Protein AF-A0A1C5WBW6-F1 (afdb_monomer_lite)

pLDDT: mean 91.98, std 11.55, range [51.97, 98.81]

Structure (mmCIF, N/CA/C/O backbone):
data_AF-A0A1C5WBW6-F1
#
_entry.id   AF-A0A1C5WBW6-F1
#
loop_
_atom_site.group_PDB
_atom_site.id
_atom_site.type_symbol
_atom_site.label_atom_id
_atom_site.label_alt_id
_atom_site.label_comp_id
_atom_site.label_asym_id
_atom_site.label_entity_id
_atom_site.label_seq_id
_atom_site.pdbx_PDB_ins_code
_atom_site.Cartn_x
_atom_site.Cartn_y
_atom_site.Cartn_z
_atom_site.occupancy
_atom_site.B_iso_or_equiv
_atom_site.auth_seq_id
_atom_site.auth_comp_id
_atom_site.auth_asym_id
_atom_site.auth_atom_id
_atom_site.pdbx_PDB_model_num
ATOM 1 N N . MET A 1 1 ? -16.902 4.910 9.475 1.00 70.62 1 MET A N 1
ATOM 2 C CA . MET A 1 1 ? -16.603 4.886 8.032 1.00 70.62 1 MET A CA 1
ATOM 3 C C . MET A 1 1 ? -16.731 3.461 7.520 1.00 70.62 1 MET A C 1
ATOM 5 O O . MET A 1 1 ? -16.011 2.600 8.012 1.00 70.62 1 MET A O 1
ATOM 9 N N . THR A 1 2 ? -17.660 3.200 6.601 1.00 86.38 2 THR A N 1
ATOM 10 C CA . THR A 1 2 ? -17.763 1.897 5.919 1.00 86.38 2 THR A CA 1
ATOM 11 C C . THR A 1 2 ? -16.634 1.784 4.899 1.00 86.38 2 THR A C 1
ATOM 13 O O . THR A 1 2 ? -16.329 2.785 4.255 1.00 86.38 2 THR A O 1
ATOM 16 N N . VAL A 1 3 ? -15.994 0.617 4.796 1.00 93.56 3 VAL A N 1
ATOM 17 C CA . VAL A 1 3 ? -14.921 0.339 3.825 1.00 93.56 3 VAL A CA 1
ATOM 18 C C . VAL A 1 3 ? -15.477 -0.564 2.732 1.00 93.56 3 VAL A C 1
ATOM 20 O O . VAL A 1 3 ? -16.115 -1.567 3.049 1.00 93.56 3 VAL A O 1
ATOM 23 N N . HIS A 1 4 ? -15.256 -0.210 1.469 1.00 95.56 4 HIS A N 1
ATOM 24 C CA . HIS A 1 4 ? -15.697 -1.012 0.327 1.00 95.56 4 HIS A CA 1
ATOM 25 C C . HIS A 1 4 ? -14.552 -1.876 -0.182 1.00 95.56 4 HIS A C 1
ATOM 27 O O . HIS A 1 4 ? -13.571 -1.339 -0.669 1.00 95.56 4 HIS A O 1
ATOM 33 N N . PHE A 1 5 ? -14.665 -3.200 -0.089 1.00 97.81 5 PHE A N 1
ATOM 34 C CA . PHE A 1 5 ? -13.627 -4.112 -0.573 1.00 97.81 5 PHE A CA 1
ATOM 35 C C . PHE A 1 5 ? -13.882 -4.557 -2.014 1.00 97.81 5 PHE A C 1
ATOM 37 O O . PHE A 1 5 ? -15.017 -4.586 -2.483 1.00 97.81 5 PHE A O 1
ATOM 44 N N . TYR A 1 6 ? -12.797 -4.902 -2.707 1.00 97.62 6 TYR A N 1
ATOM 45 C CA . TYR A 1 6 ? -12.837 -5.383 -4.093 1.00 97.62 6 TYR A CA 1
ATOM 46 C C . TYR A 1 6 ? -13.487 -6.770 -4.197 1.00 97.62 6 TYR A C 1
ATOM 48 O O . TYR A 1 6 ? -14.310 -7.009 -5.076 1.00 97.62 6 TYR A O 1
ATOM 56 N N . ASP A 1 7 ? -13.114 -7.669 -3.286 1.00 97.81 7 ASP A N 1
ATOM 57 C CA . ASP A 1 7 ? -13.632 -9.026 -3.155 1.00 97.81 7 ASP A CA 1
ATOM 58 C C . ASP A 1 7 ? -13.444 -9.534 -1.710 1.00 97.81 7 ASP A C 1
ATOM 60 O O . ASP A 1 7 ? -12.836 -8.865 -0.864 1.00 97.81 7 ASP A O 1
ATOM 64 N N . ASP A 1 8 ? -13.952 -10.736 -1.431 1.00 98.50 8 ASP A N 1
ATOM 65 C CA . ASP A 1 8 ? -13.853 -11.370 -0.112 1.00 98.50 8 ASP A CA 1
ATOM 66 C C . ASP A 1 8 ? -12.395 -11.636 0.301 1.00 98.50 8 ASP A C 1
ATOM 68 O O . ASP A 1 8 ? -12.053 -11.565 1.482 1.00 98.50 8 ASP A O 1
ATOM 72 N N . ALA A 1 9 ? -11.509 -11.924 -0.660 1.00 98.56 9 ALA A N 1
ATOM 73 C CA . ALA A 1 9 ? -10.100 -12.197 -0.383 1.00 98.56 9 ALA A CA 1
ATOM 74 C C . ALA A 1 9 ? -9.360 -10.934 0.083 1.00 98.56 9 ALA A C 1
ATOM 76 O O . ALA A 1 9 ? -8.509 -10.997 0.974 1.00 98.56 9 ALA A O 1
ATOM 77 N N . HIS A 1 10 ? -9.696 -9.788 -0.502 1.00 98.69 10 HIS A N 1
ATOM 78 C CA . HIS A 1 10 ? -9.208 -8.485 -0.090 1.00 98.69 10 HIS A CA 1
ATOM 79 C C . HIS A 1 10 ? -9.706 -8.139 1.321 1.00 98.69 10 HIS A C 1
ATOM 81 O O . HIS A 1 10 ? -8.894 -7.788 2.182 1.00 98.69 10 HIS A O 1
ATOM 87 N N . GLU A 1 11 ? -11.001 -8.306 1.601 1.00 98.69 11 GLU A N 1
ATOM 88 C CA . GLU A 1 11 ? -11.542 -8.063 2.943 1.00 98.69 11 GLU A CA 1
ATOM 89 C C . GLU A 1 11 ? -10.895 -8.969 4.003 1.00 98.69 11 GLU A C 1
ATOM 91 O O . GLU A 1 11 ? -10.478 -8.493 5.065 1.00 98.69 11 GLU A O 1
ATOM 96 N N . ALA A 1 12 ? -10.773 -10.267 3.710 1.00 98.69 12 ALA A N 1
ATOM 97 C CA . ALA A 1 12 ? -10.173 -11.240 4.616 1.00 98.69 12 ALA A CA 1
ATOM 98 C C . ALA A 1 12 ? -8.717 -10.883 4.939 1.00 98.69 12 ALA A C 1
ATOM 100 O O . ALA A 1 12 ? -8.343 -10.842 6.111 1.00 98.69 12 ALA A O 1
ATOM 101 N N . PHE A 1 13 ? -7.916 -10.553 3.918 1.00 98.81 13 PHE A N 1
ATOM 102 C CA . PHE A 1 13 ? -6.535 -10.107 4.105 1.00 98.81 13 PHE A CA 1
ATOM 103 C C . PHE A 1 13 ? -6.461 -8.869 5.006 1.00 98.81 13 PHE A C 1
ATOM 105 O O . PHE A 1 13 ? -5.679 -8.833 5.957 1.00 98.81 13 PHE A O 1
ATOM 112 N N . PHE A 1 14 ? -7.288 -7.858 4.728 1.00 98.69 14 PHE A N 1
ATOM 113 C CA . PHE A 1 14 ? -7.296 -6.610 5.484 1.00 98.69 14 PHE A CA 1
ATOM 114 C C . PHE A 1 14 ? -7.607 -6.847 6.968 1.00 98.69 14 PHE A C 1
ATOM 116 O O . PHE A 1 14 ? -6.872 -6.374 7.839 1.00 98.69 14 PHE A O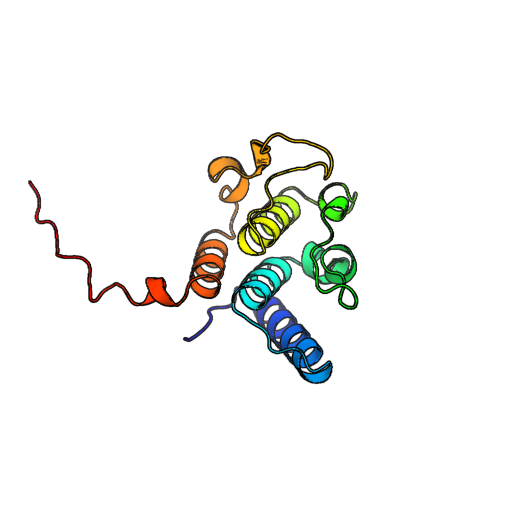 1
ATOM 123 N N . ARG A 1 15 ? -8.662 -7.618 7.264 1.00 98.38 15 ARG A N 1
ATOM 124 C CA . ARG A 1 15 ? -9.066 -7.946 8.640 1.00 98.38 15 ARG A CA 1
ATOM 125 C C . ARG A 1 15 ? -7.993 -8.755 9.370 1.00 98.38 15 ARG A C 1
ATOM 127 O O . ARG A 1 15 ? -7.594 -8.365 10.464 1.00 98.38 15 ARG A O 1
ATOM 134 N N . GLU A 1 16 ? -7.454 -9.793 8.731 1.00 98.56 16 GLU A N 1
ATOM 135 C CA . GLU A 1 16 ? -6.402 -10.646 9.302 1.00 98.56 16 GLU A CA 1
ATOM 136 C C . GLU A 1 16 ? -5.165 -9.827 9.715 1.00 98.56 16 GLU A C 1
ATOM 138 O O . GLU A 1 16 ? -4.636 -9.987 10.819 1.00 98.56 16 GLU A O 1
ATOM 143 N N . LYS A 1 17 ? -4.693 -8.906 8.859 1.00 98.50 17 LYS A N 1
ATOM 144 C CA . LYS A 1 17 ? -3.509 -8.092 9.186 1.0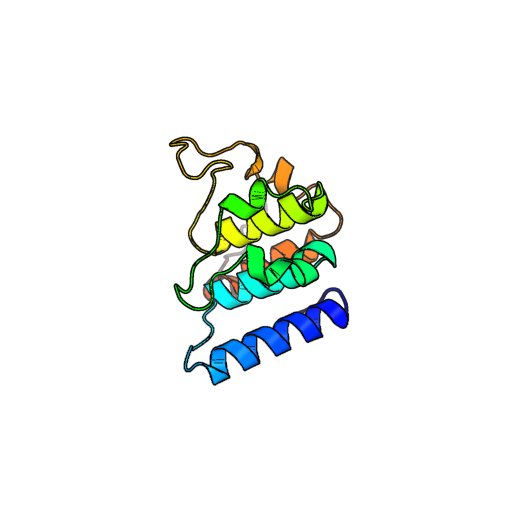0 98.50 17 LYS A CA 1
ATOM 145 C C . LYS A 1 17 ? -3.790 -7.056 10.276 1.00 98.50 17 LYS A C 1
ATOM 147 O O . LYS A 1 17 ? -2.899 -6.798 11.088 1.00 98.50 17 LYS A O 1
ATOM 152 N N . LEU A 1 18 ? -4.999 -6.496 10.341 1.00 98.00 18 LEU A N 1
ATOM 153 C CA . LEU A 1 18 ? -5.390 -5.610 11.443 1.00 98.00 18 LEU A CA 1
ATOM 154 C C . LEU A 1 18 ? -5.439 -6.347 12.783 1.00 98.00 18 LEU A C 1
ATOM 156 O O . LEU A 1 18 ? -4.912 -5.839 13.773 1.00 98.00 18 LEU A O 1
ATOM 160 N N . GLU A 1 19 ? -6.020 -7.545 12.810 1.00 97.75 19 GLU A N 1
ATOM 161 C CA . GLU A 1 19 ? -6.067 -8.390 14.007 1.00 97.75 19 GLU A CA 1
ATOM 162 C C . GLU A 1 19 ? -4.659 -8.757 14.477 1.00 97.75 19 GLU A C 1
ATOM 164 O O . GLU A 1 19 ? -4.343 -8.610 15.658 1.00 97.75 19 GLU A O 1
ATOM 169 N N . ARG A 1 20 ? -3.770 -9.137 13.549 1.00 97.69 20 ARG A N 1
ATOM 170 C CA . ARG A 1 20 ? -2.358 -9.402 13.859 1.00 97.69 20 ARG A CA 1
ATOM 171 C C . ARG A 1 20 ? -1.656 -8.183 14.462 1.00 97.69 20 ARG A C 1
ATOM 173 O O . ARG A 1 20 ? -0.917 -8.327 15.435 1.00 97.69 20 ARG A O 1
ATOM 180 N N . ALA A 1 21 ? -1.868 -6.994 13.898 1.00 97.19 21 ALA A N 1
ATOM 181 C CA . ALA A 1 21 ? -1.296 -5.759 14.429 1.00 97.19 21 ALA A CA 1
ATOM 182 C C . ALA A 1 21 ? -1.789 -5.480 15.856 1.00 97.19 21 ALA A C 1
ATOM 184 O O . ALA A 1 21 ? -0.970 -5.267 16.754 1.00 97.19 21 ALA A O 1
ATOM 185 N N . ALA A 1 22 ? -3.101 -5.576 16.082 1.00 95.75 22 ALA A N 1
ATOM 186 C CA . ALA A 1 22 ? -3.703 -5.389 17.399 1.00 95.75 22 ALA A CA 1
ATOM 187 C C . ALA A 1 22 ? -3.178 -6.409 18.424 1.00 95.75 22 ALA A C 1
ATOM 189 O O . ALA A 1 22 ? -2.803 -6.033 19.534 1.00 95.75 22 ALA A O 1
ATOM 190 N N . ALA A 1 23 ? -3.052 -7.682 18.033 1.00 96.62 23 ALA A N 1
ATOM 191 C CA . ALA A 1 23 ? -2.490 -8.739 18.876 1.00 96.62 23 ALA A CA 1
ATOM 192 C C . ALA A 1 23 ? -1.019 -8.490 19.263 1.00 96.62 23 ALA A C 1
ATOM 194 O O . ALA A 1 23 ? -0.567 -8.975 20.297 1.00 96.62 23 ALA A O 1
ATOM 195 N N . SER A 1 24 ? -0.279 -7.707 18.471 1.00 94.06 24 SER A N 1
ATOM 196 C CA . SER A 1 24 ? 1.091 -7.274 18.788 1.00 94.06 24 SER A CA 1
ATOM 197 C C . SER A 1 24 ? 1.171 -5.976 19.608 1.00 94.06 24 SER A C 1
ATOM 199 O O . SER A 1 24 ? 2.256 -5.427 19.781 1.00 94.06 24 SER A O 1
ATOM 201 N N . GLY A 1 25 ? 0.037 -5.46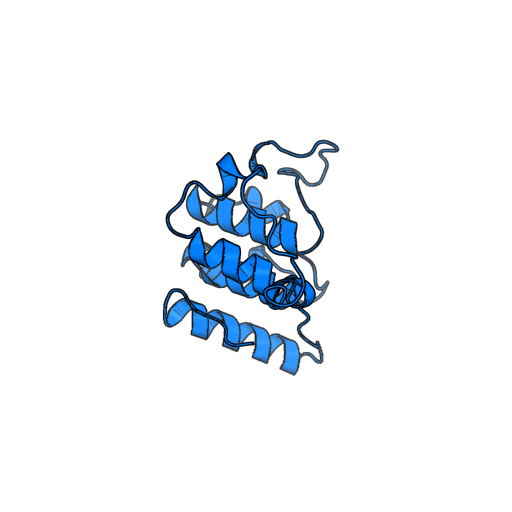2 20.099 1.00 94.00 25 GLY A N 1
ATOM 202 C CA . GLY A 1 25 ? -0.029 -4.224 20.883 1.00 94.00 25 GLY A CA 1
ATOM 203 C C . GLY A 1 25 ? 0.067 -2.942 20.049 1.00 94.00 25 GLY A C 1
ATOM 204 O O . GLY A 1 25 ? 0.230 -1.858 20.608 1.00 94.00 25 GLY A O 1
ATOM 205 N N . ARG A 1 26 ? -0.027 -3.042 18.717 1.00 93.62 26 ARG A N 1
ATOM 206 C CA . ARG A 1 26 ? -0.042 -1.886 17.810 1.00 93.62 26 ARG A CA 1
ATOM 207 C C . ARG A 1 26 ? -1.477 -1.391 17.661 1.00 93.62 26 ARG A C 1
ATOM 209 O O . ARG A 1 26 ? -2.395 -2.196 17.532 1.00 93.62 26 ARG A O 1
ATOM 216 N N . THR A 1 27 ? -1.660 -0.077 17.576 1.00 92.81 27 THR A N 1
ATOM 217 C CA . THR A 1 27 ? -2.938 0.523 17.170 1.00 92.81 27 THR A CA 1
ATOM 218 C C . THR A 1 27 ? -2.863 0.852 15.678 1.00 92.81 27 THR A C 1
ATOM 220 O O . THR A 1 27 ? -2.098 1.744 15.316 1.00 92.81 27 THR A O 1
ATOM 223 N N . PRO A 1 28 ? -3.605 0.151 14.799 1.00 92.56 28 PRO A N 1
ATOM 224 C CA . PRO A 1 28 ? -3.574 0.396 13.359 1.00 92.56 28 PRO A CA 1
ATOM 225 C C . PRO A 1 28 ? -4.139 1.775 12.999 1.00 92.56 28 PRO A C 1
ATOM 227 O O . PRO A 1 28 ? -5.356 1.976 13.016 1.00 92.56 28 PRO A O 1
ATOM 230 N N . ASP A 1 29 ? -3.264 2.716 12.663 1.00 95.75 29 ASP A N 1
ATOM 231 C CA . ASP A 1 29 ? -3.639 4.056 12.218 1.00 95.75 29 ASP A CA 1
ATOM 232 C C . ASP A 1 29 ? -4.043 4.092 10.730 1.00 95.75 29 ASP A C 1
ATOM 234 O O . ASP A 1 29 ? -4.056 3.079 10.025 1.00 95.75 29 ASP A O 1
ATOM 238 N N . ASN A 1 30 ? -4.404 5.275 10.231 1.00 97.06 30 ASN A N 1
ATOM 239 C CA . ASN A 1 30 ? -4.857 5.450 8.847 1.00 97.06 30 ASN A CA 1
ATOM 240 C C . ASN A 1 30 ? -3.747 5.194 7.809 1.00 97.06 30 ASN A C 1
ATOM 242 O O . ASN A 1 30 ? -4.044 4.791 6.680 1.00 97.06 30 ASN A O 1
ATOM 246 N N . TYR A 1 31 ? -2.476 5.369 8.187 1.00 97.88 31 TYR A N 1
ATOM 247 C CA . TYR A 1 31 ? -1.331 5.017 7.346 1.00 97.88 31 TYR A CA 1
ATOM 248 C C . TYR A 1 31 ? -1.287 3.507 7.127 1.00 97.88 31 TYR A C 1
ATOM 250 O O . TYR A 1 31 ? -1.329 3.038 5.990 1.00 97.88 31 TYR A O 1
ATOM 258 N N . PHE A 1 32 ? -1.307 2.734 8.213 1.00 98.12 32 PHE A N 1
ATOM 259 C CA . PHE A 1 32 ? -1.262 1.279 8.126 1.00 98.12 32 PHE A CA 1
ATOM 260 C C . PHE A 1 32 ? -2.521 0.693 7.492 1.00 98.12 32 PHE A C 1
ATOM 262 O O . PHE A 1 32 ? -2.435 -0.221 6.676 1.00 98.12 32 PHE A O 1
ATOM 269 N N . ARG A 1 33 ? -3.699 1.247 7.795 1.00 98.19 33 ARG A N 1
ATOM 270 C CA . ARG A 1 33 ? -4.963 0.804 7.187 1.00 98.19 33 ARG A CA 1
ATOM 271 C C . ARG A 1 33 ? -4.965 1.013 5.671 1.00 98.19 33 ARG A C 1
ATOM 273 O O . ARG A 1 33 ? -5.252 0.072 4.941 1.00 98.19 33 ARG A O 1
ATOM 280 N N . SER A 1 34 ? -4.625 2.204 5.178 1.00 98.56 34 SER A N 1
ATOM 281 C CA . SER A 1 34 ? -4.575 2.453 3.725 1.00 98.56 34 SER A CA 1
ATOM 282 C C . SER A 1 34 ? -3.529 1.583 3.017 1.00 98.56 34 SER A C 1
ATOM 284 O O . SER A 1 34 ? -3.808 1.031 1.951 1.00 98.56 34 SER A O 1
ATOM 286 N N . PHE A 1 35 ? -2.373 1.375 3.652 1.00 98.75 35 PHE A N 1
ATOM 287 C CA . PHE A 1 35 ? -1.333 0.465 3.178 1.00 98.75 35 PHE A CA 1
ATOM 288 C C . PHE A 1 35 ? -1.830 -0.986 3.057 1.00 98.75 35 PHE A C 1
ATOM 290 O O . PHE A 1 35 ? -1.725 -1.588 1.987 1.00 98.75 35 PHE A O 1
ATOM 297 N N . LEU A 1 36 ? -2.435 -1.537 4.117 1.00 98.56 36 LEU A N 1
ATOM 298 C CA . LEU A 1 36 ? -2.997 -2.892 4.111 1.00 98.56 36 LEU A CA 1
ATOM 299 C C . LEU A 1 36 ? -4.085 -3.067 3.056 1.00 98.56 36 LEU A C 1
ATOM 301 O O . LEU A 1 36 ? -4.119 -4.095 2.384 1.00 98.56 36 LEU A O 1
ATOM 305 N N . TYR A 1 37 ? -4.962 -2.073 2.919 1.00 98.81 37 TYR A N 1
ATOM 306 C CA . TYR A 1 37 ? -6.021 -2.089 1.919 1.00 98.81 37 TYR A CA 1
ATOM 307 C C . TYR A 1 37 ? -5.419 -2.226 0.512 1.00 98.81 37 TYR A C 1
ATOM 309 O O . TYR A 1 37 ? -5.772 -3.128 -0.238 1.00 98.81 37 TYR A O 1
ATOM 317 N N . LEU A 1 38 ? -4.411 -1.419 0.171 1.00 98.81 38 LEU A N 1
ATOM 318 C CA . LEU A 1 38 ? -3.751 -1.526 -1.133 1.00 98.81 38 LEU A CA 1
ATOM 319 C C . LEU A 1 38 ? -3.052 -2.876 -1.319 1.00 98.81 38 LEU A C 1
ATOM 321 O O . LEU A 1 38 ? -3.302 -3.558 -2.311 1.00 98.81 38 LEU A O 1
ATOM 325 N N . CYS A 1 39 ? -2.239 -3.315 -0.354 1.00 98.62 39 CYS A N 1
ATOM 326 C CA . CYS A 1 39 ? -1.562 -4.613 -0.431 1.00 98.62 39 CYS A CA 1
ATOM 327 C C . CYS A 1 39 ? -2.531 -5.805 -0.508 1.00 98.62 39 CYS A C 1
ATOM 329 O O . CYS A 1 39 ? -2.149 -6.878 -0.979 1.00 98.62 39 CYS A O 1
ATOM 331 N N . GLY A 1 40 ? -3.776 -5.618 -0.076 1.00 98.56 40 GLY A N 1
ATOM 332 C CA . GLY A 1 40 ? -4.837 -6.606 -0.152 1.00 98.56 40 GLY A CA 1
ATOM 333 C C . GLY A 1 40 ? -5.474 -6.764 -1.531 1.00 98.56 40 GLY A C 1
ATOM 334 O O . GLY A 1 40 ? -6.228 -7.716 -1.700 1.00 98.56 40 GLY A O 1
ATOM 335 N N . LEU A 1 41 ? -5.198 -5.899 -2.514 1.00 98.06 41 LEU A N 1
ATOM 336 C CA . LEU A 1 41 ? -5.962 -5.858 -3.770 1.00 98.06 41 LEU A CA 1
ATOM 337 C C . LEU A 1 41 ? -5.671 -7.001 -4.742 1.00 98.06 41 LEU A C 1
ATOM 339 O O . LEU A 1 41 ? -6.604 -7.519 -5.354 1.00 98.06 41 LEU A O 1
ATOM 343 N N . CYS A 1 42 ? -4.412 -7.418 -4.897 1.00 95.75 42 CYS A N 1
ATOM 344 C CA . CYS A 1 42 ? -4.062 -8.475 -5.844 1.00 95.75 42 CYS A CA 1
ATOM 345 C C . CYS A 1 42 ? -3.382 -9.679 -5.171 1.00 95.75 42 CYS A C 1
ATOM 347 O O . CYS A 1 42 ? -2.806 -9.549 -4.087 1.00 95.75 42 CYS A O 1
ATOM 349 N N . PRO A 1 43 ? -3.442 -10.873 -5.796 1.00 97.44 43 PRO A N 1
ATOM 350 C CA . PRO A 1 43 ? -2.818 -12.074 -5.247 1.00 97.44 43 PRO A CA 1
ATOM 351 C C . PRO A 1 43 ? -1.323 -11.897 -4.963 1.00 97.44 43 PRO A C 1
ATOM 353 O O . PRO A 1 43 ? -0.863 -12.292 -3.895 1.00 97.44 43 PRO A O 1
ATOM 356 N N . ASP A 1 44 ? -0.591 -11.245 -5.872 1.00 98.12 44 ASP A N 1
ATOM 357 C CA . ASP A 1 44 ? 0.859 -11.076 -5.763 1.00 98.12 44 ASP A CA 1
ATOM 358 C C . ASP A 1 44 ? 1.256 -10.302 -4.501 1.00 98.12 44 ASP A C 1
ATOM 360 O O . ASP A 1 44 ? 2.086 -10.779 -3.723 1.00 98.12 44 ASP A O 1
ATOM 364 N N . THR A 1 45 ? 0.624 -9.148 -4.245 1.00 98.25 45 THR A N 1
ATOM 365 C CA . THR A 1 45 ? 0.922 -8.322 -3.065 1.00 98.25 45 THR A CA 1
ATOM 366 C C . THR A 1 45 ? 0.485 -8.990 -1.765 1.00 98.25 45 THR A C 1
ATOM 368 O O . THR A 1 45 ? 1.160 -8.828 -0.749 1.00 98.25 45 THR A O 1
ATOM 371 N N . ARG A 1 46 ? -0.590 -9.793 -1.786 1.00 98.44 46 ARG A N 1
ATOM 372 C CA . ARG A 1 46 ? -1.019 -10.583 -0.620 1.00 98.44 46 ARG A CA 1
ATOM 373 C C . ARG A 1 46 ? -0.009 -11.678 -0.280 1.00 98.44 46 ARG A C 1
ATOM 375 O O . ARG A 1 46 ? 0.433 -11.768 0.867 1.00 98.44 46 ARG A O 1
ATOM 382 N N . SER A 1 47 ? 0.388 -12.482 -1.267 1.00 98.31 47 SER A N 1
ATOM 383 C CA . SER A 1 47 ? 1.337 -13.590 -1.089 1.00 98.31 47 SER A CA 1
ATOM 384 C C . SER A 1 47 ? 2.735 -13.108 -0.690 1.00 98.31 47 SER A C 1
ATOM 386 O O . SER A 1 47 ? 3.417 -13.766 0.099 1.00 98.31 47 SER A O 1
ATOM 388 N N . HIS A 1 48 ? 3.138 -11.926 -1.158 1.00 98.56 48 HIS A N 1
ATOM 389 C CA . HIS A 1 48 ? 4.449 -11.339 -0.874 1.00 98.56 48 HIS A CA 1
ATOM 390 C C . HIS A 1 48 ? 4.402 -10.206 0.157 1.00 98.56 48 HIS A C 1
ATOM 392 O O . HIS A 1 48 ? 5.367 -9.462 0.287 1.00 98.56 48 HIS A O 1
ATOM 398 N N . PHE A 1 49 ? 3.337 -10.085 0.958 1.00 98.62 49 PHE A N 1
ATOM 399 C CA . PHE A 1 49 ? 3.222 -9.003 1.945 1.00 98.62 49 PHE A CA 1
ATOM 400 C C . PHE A 1 49 ? 4.399 -8.945 2.933 1.00 98.62 49 PHE A C 1
ATOM 402 O O . PHE A 1 49 ? 4.829 -7.871 3.336 1.00 98.62 49 PHE A O 1
ATOM 409 N N . HIS A 1 50 ? 4.965 -10.103 3.280 1.00 98.00 50 HIS A N 1
ATOM 410 C CA . HIS A 1 50 ? 6.153 -10.208 4.131 1.00 98.00 50 HIS A CA 1
ATOM 411 C C . HIS A 1 50 ? 7.411 -9.549 3.533 1.00 98.00 50 HIS A C 1
ATOM 413 O O . HIS A 1 50 ? 8.367 -9.309 4.261 1.00 98.00 50 HIS A O 1
ATOM 419 N N . ARG A 1 51 ? 7.423 -9.285 2.220 1.00 98.31 51 ARG A N 1
ATOM 420 C CA . ARG A 1 51 ? 8.457 -8.511 1.524 1.00 98.31 51 ARG A CA 1
ATOM 421 C C . ARG A 1 51 ? 8.159 -7.020 1.531 1.00 98.31 51 ARG A C 1
ATOM 423 O O . ARG A 1 51 ? 9.080 -6.252 1.348 1.00 98.31 51 ARG A O 1
ATOM 430 N N . LEU A 1 52 ? 6.898 -6.616 1.696 1.00 98.50 52 LEU A N 1
ATOM 431 C CA . LEU A 1 52 ? 6.465 -5.219 1.601 1.00 98.50 52 LEU A CA 1
ATOM 432 C C . LEU A 1 52 ? 6.521 -4.482 2.944 1.00 98.50 52 LEU A C 1
ATOM 434 O O . LEU A 1 52 ? 6.567 -3.253 2.947 1.00 98.50 52 LEU A O 1
ATOM 438 N N . PHE A 1 53 ? 6.464 -5.210 4.062 1.00 98.31 53 PHE A N 1
ATOM 439 C CA . PHE A 1 53 ? 6.355 -4.627 5.396 1.00 98.31 53 PHE A CA 1
ATOM 440 C C . PHE A 1 53 ? 7.114 -5.426 6.457 1.00 98.31 53 PHE A C 1
ATOM 442 O O . PHE A 1 53 ? 6.867 -6.624 6.648 1.00 98.31 53 PHE A O 1
ATOM 449 N N . ASP A 1 54 ? 7.966 -4.733 7.207 1.00 97.62 54 ASP A N 1
ATOM 450 C CA . ASP A 1 54 ? 8.658 -5.272 8.371 1.00 97.62 54 ASP A CA 1
ATOM 451 C C . ASP A 1 54 ? 7.815 -5.038 9.634 1.00 97.62 54 ASP A C 1
ATOM 453 O O . ASP A 1 54 ? 7.616 -3.915 10.094 1.00 97.62 54 ASP A O 1
ATOM 457 N N . TRP A 1 55 ? 7.324 -6.123 10.235 1.00 96.44 55 TRP A N 1
ATOM 458 C CA . TRP A 1 55 ? 6.520 -6.070 11.461 1.00 96.44 55 TRP A CA 1
ATOM 459 C C . TRP A 1 55 ? 7.315 -5.674 12.713 1.00 96.44 55 TRP A C 1
ATOM 461 O O . TRP A 1 55 ? 6.730 -5.154 13.674 1.00 96.44 55 TRP A O 1
ATOM 471 N N . ARG A 1 56 ? 8.623 -5.953 12.728 1.00 95.50 56 ARG A N 1
ATOM 472 C CA . ARG A 1 56 ? 9.523 -5.638 13.840 1.00 95.50 56 ARG A CA 1
ATOM 473 C C . ARG A 1 56 ? 9.828 -4.147 13.835 1.00 95.50 56 ARG A C 1
ATOM 475 O O . ARG A 1 56 ? 9.519 -3.469 14.815 1.00 95.50 56 ARG A O 1
ATOM 482 N N . GLU A 1 57 ? 10.336 -3.649 12.713 1.00 95.94 57 GLU A N 1
ATOM 483 C CA . GLU A 1 57 ? 10.705 -2.236 12.548 1.00 95.94 57 GLU A CA 1
ATOM 484 C C . GLU A 1 57 ? 9.490 -1.327 12.312 1.00 95.94 57 GLU A C 1
ATOM 486 O O . GLU A 1 57 ? 9.561 -0.125 12.553 1.00 95.94 57 GLU A O 1
ATOM 491 N N . TRP A 1 58 ? 8.346 -1.899 11.917 1.00 96.19 58 TRP A N 1
ATOM 492 C CA . TRP A 1 58 ? 7.117 -1.172 11.575 1.00 96.19 58 TRP A CA 1
ATOM 493 C C . TRP A 1 58 ? 7.321 -0.179 10.436 1.00 96.19 58 TRP A C 1
ATOM 495 O O . TRP A 1 58 ? 6.967 0.998 10.528 1.00 96.19 58 TRP A O 1
ATOM 505 N N . CYS A 1 59 ? 7.916 -0.662 9.355 1.00 96.88 59 CYS A N 1
ATOM 506 C CA . CYS A 1 59 ? 8.201 0.141 8.181 1.00 96.88 59 CYS A CA 1
ATOM 507 C C . CYS A 1 59 ? 7.941 -0.643 6.896 1.00 96.88 59 CYS A C 1
ATOM 509 O O . CYS A 1 59 ? 7.897 -1.875 6.874 1.00 96.88 59 CYS A O 1
ATOM 511 N N . ILE A 1 60 ? 7.747 0.107 5.816 1.00 97.69 60 ILE A N 1
ATOM 512 C CA . ILE A 1 60 ? 7.757 -0.438 4.462 1.00 97.69 60 ILE A CA 1
ATOM 513 C C . ILE A 1 60 ? 9.166 -0.913 4.098 1.00 97.69 60 ILE A C 1
ATOM 515 O O . ILE A 1 60 ? 10.149 -0.398 4.629 1.00 97.69 60 ILE A O 1
ATOM 519 N N . CYS A 1 61 ? 9.252 -1.854 3.162 1.00 97.31 61 CYS A N 1
ATOM 520 C CA . CYS A 1 61 ? 10.514 -2.348 2.608 1.00 97.31 61 CYS A CA 1
ATOM 521 C C . CYS A 1 61 ? 10.604 -1.955 1.123 1.00 97.31 61 CYS A C 1
ATOM 523 O O . CYS A 1 61 ? 10.082 -2.677 0.263 1.00 97.31 61 CYS A O 1
ATOM 525 N N . PRO A 1 62 ? 11.190 -0.788 0.799 1.00 95.12 62 PRO A N 1
ATOM 526 C CA . PRO A 1 62 ? 11.241 -0.275 -0.566 1.00 95.12 62 PRO A CA 1
ATOM 527 C C . PRO A 1 62 ? 11.904 -1.200 -1.588 1.00 95.12 62 PRO A C 1
ATOM 529 O O . PRO A 1 62 ? 11.532 -1.207 -2.761 1.00 95.12 62 PRO A O 1
ATOM 532 N N . GLU A 1 63 ? 12.837 -2.033 -1.133 1.00 94.94 63 GLU A N 1
ATOM 533 C CA . GLU A 1 63 ? 13.607 -2.979 -1.943 1.00 94.94 63 GLU A CA 1
ATOM 534 C C . GLU A 1 63 ? 12.691 -3.959 -2.691 1.00 94.94 63 GLU A C 1
ATOM 536 O O . GLU A 1 63 ? 13.022 -4.432 -3.779 1.00 94.94 63 GLU A O 1
ATOM 541 N N . ALA A 1 64 ? 11.491 -4.214 -2.160 1.00 96.19 64 ALA A N 1
ATOM 542 C CA . ALA A 1 64 ? 10.499 -5.079 -2.784 1.00 96.19 64 ALA A CA 1
ATOM 543 C C . ALA A 1 64 ? 9.901 -4.528 -4.093 1.00 96.19 64 ALA A C 1
ATOM 545 O O . ALA A 1 64 ? 9.207 -5.264 -4.798 1.00 96.19 64 ALA A O 1
ATOM 546 N N . LEU A 1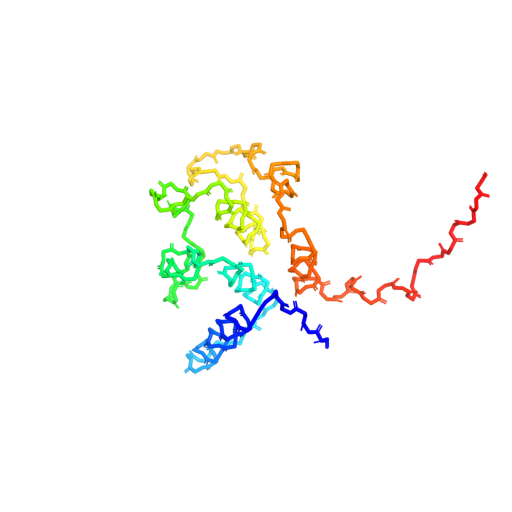 65 ? 10.154 -3.266 -4.464 1.00 95.69 65 LEU A N 1
ATOM 547 C CA . LEU A 1 65 ? 9.819 -2.744 -5.800 1.00 95.69 65 LEU A CA 1
ATOM 548 C C . LEU A 1 65 ? 10.690 -3.363 -6.907 1.00 95.69 65 LEU A C 1
ATOM 550 O O . LEU A 1 65 ? 10.247 -3.473 -8.059 1.00 95.69 65 LEU A O 1
ATOM 554 N N . ALA A 1 66 ? 11.903 -3.796 -6.553 1.00 94.25 66 ALA A N 1
ATOM 555 C CA . ALA A 1 66 ? 12.845 -4.452 -7.455 1.00 94.25 66 ALA A CA 1
ATOM 556 C C . ALA A 1 66 ? 12.680 -5.983 -7.496 1.00 94.25 66 ALA A C 1
ATOM 558 O O . ALA A 1 66 ? 13.291 -6.639 -8.342 1.00 94.25 66 ALA A O 1
ATOM 559 N N . ASP A 1 67 ? 11.855 -6.564 -6.618 1.00 96.25 67 ASP A N 1
ATOM 560 C CA . ASP A 1 67 ? 11.646 -8.011 -6.572 1.00 96.25 67 ASP A CA 1
ATOM 561 C C . ASP A 1 67 ? 11.008 -8.541 -7.875 1.00 96.25 67 ASP A C 1
ATOM 563 O O . ASP A 1 67 ? 10.058 -7.973 -8.419 1.00 96.25 67 ASP A O 1
ATOM 567 N N . GLY A 1 68 ? 11.478 -9.701 -8.346 1.00 96.94 68 GLY A N 1
ATOM 568 C CA . GLY A 1 68 ? 11.048 -10.296 -9.619 1.00 96.94 68 GLY A CA 1
ATOM 569 C C . GLY A 1 68 ? 9.605 -10.817 -9.666 1.00 96.94 68 GLY A C 1
ATOM 570 O O . GLY A 1 68 ? 9.111 -11.117 -10.749 1.00 96.94 68 GLY A O 1
ATOM 571 N N . TRP A 1 69 ? 8.918 -10.923 -8.522 1.00 97.00 69 TRP A N 1
ATOM 572 C CA . TRP A 1 69 ? 7.498 -11.299 -8.471 1.00 97.00 69 TRP A CA 1
ATOM 573 C C . TRP A 1 69 ? 6.571 -10.142 -8.868 1.00 97.00 69 TRP A C 1
ATOM 575 O O . TRP A 1 69 ? 5.397 -10.361 -9.161 1.00 97.00 69 TRP A O 1
ATOM 585 N N . GLN A 1 70 ? 7.082 -8.908 -8.880 1.00 96.88 70 GLN A N 1
ATOM 586 C CA . GLN A 1 70 ? 6.292 -7.726 -9.179 1.00 96.88 70 GLN A CA 1
ATOM 587 C C . GLN A 1 70 ? 5.889 -7.677 -10.662 1.00 96.88 70 GLN A C 1
ATOM 589 O O . GLN A 1 70 ? 6.726 -7.554 -11.558 1.00 96.88 70 GLN A O 1
ATOM 594 N N . THR A 1 71 ? 4.585 -7.679 -10.923 1.00 93.88 71 THR A N 1
ATOM 595 C CA . THR A 1 71 ? 3.986 -7.404 -12.232 1.00 93.88 71 THR A CA 1
ATOM 596 C C . THR A 1 71 ? 3.697 -5.910 -12.400 1.00 93.88 71 THR A C 1
ATOM 598 O O . THR A 1 71 ? 3.775 -5.124 -11.455 1.00 93.88 71 THR A O 1
ATOM 601 N N . GLY A 1 72 ? 3.299 -5.482 -13.603 1.00 93.75 72 GLY A N 1
ATOM 602 C CA . GLY A 1 72 ? 2.893 -4.089 -13.823 1.00 93.75 72 GLY A CA 1
ATOM 603 C C . GLY A 1 72 ? 1.762 -3.641 -12.886 1.00 93.75 72 GLY A C 1
ATOM 604 O O . GLY A 1 72 ? 1.737 -2.491 -12.454 1.00 93.75 72 GLY A O 1
ATOM 605 N N . THR A 1 73 ? 0.830 -4.530 -12.547 1.00 95.00 73 THR A N 1
ATOM 606 C CA . THR A 1 73 ? -0.283 -4.210 -11.644 1.00 95.00 73 THR A CA 1
ATOM 607 C C . THR A 1 73 ? 0.172 -4.143 -10.190 1.00 95.00 73 THR A C 1
ATOM 609 O O . THR A 1 73 ? -0.146 -3.174 -9.502 1.00 95.00 73 THR A O 1
ATOM 612 N N . SER A 1 74 ? 0.947 -5.125 -9.721 1.00 96.94 74 SER A N 1
ATOM 613 C CA . SER A 1 74 ? 1.414 -5.128 -8.332 1.00 96.94 74 SER A CA 1
ATOM 614 C C . SER A 1 74 ? 2.373 -3.967 -8.049 1.00 96.94 74 SER A C 1
ATOM 616 O O . SER A 1 74 ? 2.246 -3.348 -6.997 1.00 96.94 74 SER A O 1
ATOM 618 N N . LYS A 1 75 ? 3.218 -3.556 -9.013 1.00 96.81 75 LYS A N 1
ATOM 619 C CA . LYS A 1 75 ? 4.059 -2.353 -8.859 1.00 96.81 75 LYS A CA 1
ATOM 620 C C . LYS A 1 75 ? 3.235 -1.093 -8.616 1.00 96.81 75 LYS A C 1
ATOM 622 O O . LYS A 1 75 ? 3.569 -0.320 -7.727 1.00 96.81 75 LYS A O 1
ATOM 627 N N . ARG A 1 76 ? 2.146 -0.885 -9.362 1.00 97.81 76 ARG A N 1
ATOM 628 C CA . ARG A 1 76 ? 1.262 0.286 -9.184 1.00 97.81 76 ARG A CA 1
ATOM 629 C C . ARG A 1 76 ? 0.638 0.314 -7.793 1.00 97.81 76 ARG A C 1
ATOM 631 O O . ARG A 1 76 ? 0.647 1.354 -7.139 1.00 97.81 76 ARG A O 1
ATOM 638 N N . ILE A 1 77 ? 0.166 -0.845 -7.331 1.00 98.31 77 ILE A N 1
ATOM 639 C CA . ILE A 1 77 ? -0.373 -1.023 -5.980 1.00 98.31 77 ILE A CA 1
ATOM 640 C C . ILE A 1 77 ? 0.698 -0.704 -4.929 1.00 98.31 77 ILE A C 1
ATOM 642 O O . ILE A 1 77 ? 0.453 0.114 -4.045 1.00 98.31 77 ILE A O 1
ATOM 646 N N . THR A 1 78 ? 1.887 -1.309 -5.030 1.00 98.19 78 THR A N 1
ATOM 647 C CA . THR A 1 78 ? 2.983 -1.100 -4.072 1.00 98.19 78 THR A CA 1
ATOM 648 C C . THR A 1 78 ? 3.432 0.360 -4.032 1.00 98.19 78 THR A C 1
ATOM 650 O O . THR A 1 78 ? 3.585 0.909 -2.944 1.00 98.19 78 THR A O 1
ATOM 653 N N . ARG A 1 79 ? 3.580 1.016 -5.189 1.00 98.00 79 ARG A N 1
ATOM 654 C CA . ARG A 1 79 ? 3.964 2.435 -5.278 1.00 98.00 79 ARG A CA 1
ATOM 655 C C . ARG A 1 79 ? 2.976 3.337 -4.559 1.00 98.00 79 ARG A C 1
ATOM 657 O O . ARG A 1 79 ? 3.390 4.147 -3.736 1.00 98.00 79 ARG A O 1
ATOM 664 N N . LEU A 1 80 ? 1.678 3.165 -4.815 1.00 98.50 80 LEU A N 1
ATOM 665 C CA . LEU A 1 80 ? 0.658 3.945 -4.119 1.00 98.50 80 LEU A CA 1
ATOM 666 C C . LEU A 1 80 ? 0.651 3.636 -2.616 1.00 98.50 80 LEU A C 1
ATOM 668 O O . LEU A 1 80 ? 0.547 4.553 -1.808 1.00 98.50 80 LEU A O 1
ATOM 672 N N . ALA A 1 81 ? 0.813 2.368 -2.229 1.00 98.56 81 ALA A N 1
ATOM 673 C CA . ALA A 1 81 ? 0.832 1.962 -0.825 1.00 98.56 81 ALA A CA 1
ATOM 674 C C . ALA A 1 81 ? 1.997 2.609 -0.062 1.00 98.56 81 ALA A C 1
ATOM 676 O O . ALA A 1 81 ? 1.798 3.159 1.020 1.00 98.56 81 ALA A O 1
ATOM 677 N N . PHE A 1 82 ? 3.196 2.603 -0.647 1.00 98.00 82 PHE A N 1
ATOM 678 C CA . PHE A 1 82 ? 4.375 3.252 -0.073 1.00 98.00 82 PHE A CA 1
ATOM 679 C C . PHE A 1 82 ? 4.233 4.778 -0.063 1.00 98.00 82 PHE A C 1
ATOM 681 O O . PHE A 1 82 ? 4.588 5.429 0.920 1.00 98.00 82 PHE A O 1
ATOM 688 N N . ASN A 1 83 ? 3.641 5.356 -1.108 1.00 97.62 83 ASN A N 1
ATOM 689 C CA . ASN A 1 83 ? 3.396 6.790 -1.157 1.00 97.62 83 ASN A CA 1
ATOM 690 C C . ASN A 1 83 ? 2.416 7.252 -0.064 1.00 97.62 83 ASN A C 1
ATOM 692 O O . ASN A 1 83 ? 2.684 8.235 0.622 1.00 97.62 83 ASN A O 1
ATOM 696 N N . LEU A 1 84 ? 1.326 6.518 0.181 1.00 98.00 84 LEU A N 1
ATOM 697 C CA . LEU A 1 84 ? 0.382 6.853 1.257 1.00 98.00 84 LEU A CA 1
ATOM 698 C C . LEU A 1 84 ? 0.945 6.589 2.663 1.00 98.00 84 LEU A C 1
ATOM 700 O O . LEU A 1 84 ? 0.510 7.237 3.622 1.00 98.00 84 LEU A O 1
ATOM 704 N N . TRP A 1 85 ? 1.921 5.684 2.788 1.00 97.38 85 TRP A N 1
ATOM 705 C CA . TRP A 1 85 ? 2.601 5.385 4.049 1.00 97.38 85 TRP A CA 1
ATOM 706 C C . TRP A 1 85 ? 3.448 6.559 4.559 1.00 97.38 85 TRP A C 1
ATOM 708 O O . TRP A 1 85 ? 3.355 6.915 5.729 1.00 97.38 85 TRP A O 1
ATOM 718 N N . ASN A 1 86 ? 4.271 7.182 3.714 1.00 93.38 86 ASN A N 1
ATOM 719 C CA . ASN A 1 86 ? 5.144 8.282 4.157 1.00 93.38 86 ASN A CA 1
ATOM 720 C C . ASN A 1 86 ? 5.628 9.214 3.030 1.00 93.38 86 ASN A C 1
ATOM 722 O O . ASN A 1 86 ? 6.622 9.914 3.202 1.00 93.38 86 ASN A O 1
ATOM 726 N N . GLY A 1 87 ? 4.954 9.230 1.882 1.00 93.31 87 GLY A N 1
ATOM 727 C CA . GLY A 1 87 ? 5.364 10.024 0.723 1.00 93.31 87 GLY A CA 1
ATOM 728 C C . GLY A 1 87 ? 6.507 9.409 -0.083 1.00 93.31 87 GLY A C 1
ATOM 729 O O . GLY A 1 87 ? 7.097 10.111 -0.902 1.00 93.31 87 GLY A O 1
ATOM 730 N N . TYR A 1 88 ? 6.821 8.122 0.116 1.00 94.31 88 TYR A N 1
ATOM 731 C CA . TYR A 1 88 ? 7.840 7.433 -0.674 1.00 94.31 88 TYR A CA 1
ATOM 732 C C . TYR A 1 88 ? 7.554 7.564 -2.177 1.00 94.31 88 TYR A C 1
ATOM 734 O O . TYR A 1 88 ? 6.412 7.413 -2.624 1.00 94.31 88 TYR A O 1
ATOM 742 N N . GLY A 1 89 ? 8.595 7.880 -2.945 1.00 92.94 89 GLY A N 1
ATOM 743 C CA . GLY A 1 89 ? 8.476 8.243 -4.359 1.00 92.94 89 GLY A CA 1
ATOM 744 C C . GLY A 1 89 ? 9.659 7.812 -5.219 1.00 92.94 89 GLY A C 1
ATOM 745 O O . GLY A 1 89 ? 9.811 8.310 -6.332 1.00 92.94 89 GLY A O 1
ATOM 746 N N . GLN A 1 90 ? 10.521 6.937 -4.704 1.00 92.75 90 GLN A N 1
ATOM 747 C CA . GLN A 1 90 ? 11.742 6.489 -5.373 1.00 92.75 90 GLN A CA 1
ATOM 748 C C . GLN A 1 90 ? 11.596 5.021 -5.796 1.00 92.75 90 GLN A C 1
ATOM 750 O O . GLN A 1 90 ? 10.831 4.273 -5.204 1.00 92.75 90 GLN A O 1
ATOM 755 N N . GLU A 1 91 ? 12.296 4.583 -6.841 1.00 87.38 91 GLU A N 1
ATOM 756 C CA . GLU A 1 91 ? 12.373 3.143 -7.175 1.00 87.38 91 GLU A CA 1
ATOM 757 C C . GLU A 1 91 ? 13.576 2.471 -6.505 1.00 87.38 91 GLU A C 1
ATOM 759 O O . GLU A 1 91 ? 13.551 1.270 -6.249 1.00 87.38 91 GLU A O 1
ATOM 764 N N . GLN A 1 92 ? 14.625 3.252 -6.242 1.00 85.25 92 GLN A N 1
ATOM 765 C CA . GLN A 1 92 ? 15.833 2.834 -5.544 1.00 85.25 92 GLN A CA 1
ATOM 766 C C . GLN A 1 92 ? 15.948 3.668 -4.263 1.00 85.25 92 GLN A C 1
ATOM 768 O O . GLN A 1 92 ? 15.820 4.891 -4.350 1.00 85.25 92 GLN A O 1
ATOM 773 N N . PRO A 1 93 ? 16.160 3.050 -3.088 1.00 78.50 93 PRO A N 1
ATOM 774 C CA . PRO A 1 93 ? 16.238 3.762 -1.810 1.00 78.50 93 PRO A CA 1
ATOM 775 C C . PRO A 1 93 ? 17.243 4.923 -1.792 1.00 78.50 93 PRO A C 1
ATOM 777 O O . PRO A 1 93 ? 17.005 5.929 -1.129 1.00 78.50 93 PRO A O 1
ATOM 780 N N . GLU A 1 94 ? 18.350 4.785 -2.520 1.00 81.75 94 GLU A N 1
ATOM 781 C CA . GLU A 1 94 ? 19.439 5.760 -2.599 1.00 81.75 94 GLU A CA 1
ATOM 782 C C . GLU A 1 94 ? 19.237 6.902 -3.613 1.00 81.75 94 GLU A C 1
ATOM 784 O O . GLU A 1 94 ? 20.057 7.819 -3.649 1.00 81.75 94 GLU A O 1
ATOM 789 N N . ASP A 1 95 ? 18.185 6.881 -4.439 1.00 85.56 95 ASP A N 1
ATOM 790 C CA . ASP A 1 95 ? 17.952 7.947 -5.423 1.00 85.56 95 ASP A CA 1
ATOM 791 C C . ASP A 1 95 ? 17.386 9.200 -4.742 1.00 85.56 95 ASP A C 1
ATOM 793 O O . ASP A 1 95 ? 16.391 9.137 -4.033 1.00 85.56 95 ASP A O 1
ATOM 797 N N . GLU A 1 96 ? 17.968 10.371 -4.978 1.00 82.06 96 GLU A N 1
ATOM 798 C CA . GLU A 1 96 ? 17.460 11.637 -4.434 1.00 82.06 96 GLU A CA 1
ATOM 799 C C . GLU A 1 96 ? 16.257 12.183 -5.224 1.00 82.06 96 GLU A C 1
ATOM 801 O O . GLU A 1 96 ? 15.566 13.101 -4.772 1.00 82.06 96 GLU A O 1
ATOM 806 N N . ARG A 1 97 ? 15.984 11.640 -6.418 1.00 88.62 97 ARG A N 1
ATOM 807 C CA . ARG A 1 97 ? 14.919 12.115 -7.305 1.00 88.62 97 ARG A CA 1
ATOM 808 C C . ARG A 1 97 ? 13.645 11.295 -7.151 1.00 88.62 97 ARG A C 1
ATOM 810 O O . ARG A 1 97 ? 13.654 10.069 -7.135 1.00 88.62 97 ARG A O 1
ATOM 817 N N . VAL A 1 98 ? 12.511 11.995 -7.156 1.00 89.69 98 VAL A N 1
ATOM 818 C CA . VAL A 1 98 ? 11.203 11.351 -7.311 1.00 89.69 98 VAL A CA 1
ATOM 819 C C . VAL A 1 98 ? 11.124 10.721 -8.702 1.00 89.69 98 VAL A C 1
ATOM 821 O O . VAL A 1 98 ? 11.351 11.385 -9.719 1.00 89.69 98 VAL A O 1
ATOM 824 N N . SER A 1 99 ? 10.791 9.435 -8.741 1.00 94.56 99 SER A N 1
ATOM 825 C CA . SER A 1 99 ? 10.609 8.673 -9.969 1.00 94.56 99 SER A CA 1
ATOM 826 C C . SER A 1 99 ? 9.270 9.012 -10.621 1.00 94.56 99 SER A C 1
ATOM 828 O O . SER A 1 99 ? 8.229 9.047 -9.962 1.00 94.56 99 SER A O 1
ATOM 830 N N . ALA A 1 100 ? 9.275 9.178 -11.946 1.00 94.44 100 ALA A N 1
ATOM 831 C CA . ALA A 1 100 ? 8.053 9.371 -12.731 1.00 94.44 100 ALA A CA 1
ATOM 832 C C . ALA A 1 100 ? 7.060 8.204 -12.573 1.00 94.44 100 ALA A C 1
ATOM 834 O O . ALA A 1 100 ? 5.861 8.379 -12.746 1.00 94.44 100 ALA A O 1
ATOM 835 N N . ALA A 1 101 ? 7.541 7.026 -12.169 1.00 95.00 101 ALA A N 1
ATOM 836 C CA . ALA A 1 101 ? 6.713 5.847 -11.959 1.00 95.00 101 ALA A CA 1
ATOM 837 C C . ALA A 1 101 ? 5.673 6.001 -10.828 1.00 95.00 101 ALA A C 1
ATOM 839 O O . ALA A 1 101 ? 4.740 5.201 -10.749 1.00 95.00 101 ALA A O 1
ATOM 840 N N . PHE A 1 102 ? 5.836 7.008 -9.962 1.00 95.50 102 PHE A N 1
ATOM 841 C CA . PHE A 1 102 ? 4.892 7.355 -8.895 1.00 95.50 102 PHE A CA 1
ATOM 842 C C . PHE A 1 102 ? 3.867 8.417 -9.317 1.00 95.50 102 PHE A C 1
ATOM 844 O O . PHE A 1 102 ? 3.013 8.798 -8.515 1.00 95.50 102 PHE A O 1
ATOM 851 N N . LEU A 1 103 ? 3.935 8.912 -10.556 1.00 95.38 103 LEU A N 1
ATOM 852 C CA . LEU A 1 103 ? 2.975 9.886 -11.056 1.00 95.38 103 LEU A CA 1
ATOM 853 C C . LEU A 1 103 ? 1.590 9.248 -11.256 1.00 95.38 103 LEU A C 1
ATOM 855 O O . LEU A 1 103 ? 1.480 8.040 -11.495 1.00 95.38 103 LEU A O 1
ATOM 859 N N . PRO A 1 104 ? 0.506 10.041 -11.160 1.00 95.12 104 PRO A N 1
ATOM 860 C CA . PRO A 1 104 ? -0.847 9.510 -11.263 1.00 95.12 104 PRO A CA 1
ATOM 861 C C . PRO A 1 104 ? -1.143 8.751 -12.564 1.00 95.12 104 PRO A C 1
ATOM 863 O O . PRO A 1 104 ? -1.848 7.748 -12.531 1.00 95.12 104 PRO A O 1
ATOM 866 N N . ASP A 1 105 ? -0.613 9.181 -13.705 1.00 94.38 105 ASP A N 1
ATOM 867 C CA . ASP A 1 105 ? -0.815 8.500 -14.988 1.00 94.38 105 ASP A CA 1
ATOM 868 C C . ASP A 1 105 ? -0.174 7.103 -15.018 1.00 94.38 105 ASP A C 1
ATOM 870 O O . ASP A 1 105 ? -0.764 6.164 -15.556 1.00 94.38 105 ASP A O 1
ATOM 874 N N . GLU A 1 106 ? 0.963 6.929 -14.344 1.00 95.69 106 GLU A N 1
ATOM 875 C CA . GLU A 1 106 ? 1.648 5.639 -14.205 1.00 95.69 106 GLU A CA 1
ATOM 876 C C . GLU A 1 106 ? 0.972 4.716 -13.177 1.00 95.69 106 GLU A C 1
ATOM 878 O O . GLU A 1 106 ? 0.903 3.497 -13.377 1.00 95.69 106 GLU A O 1
ATOM 883 N N . ILE A 1 107 ? 0.425 5.273 -12.089 1.00 96.81 107 ILE A N 1
ATOM 884 C CA . ILE A 1 107 ? -0.244 4.501 -11.028 1.00 96.81 107 ILE A CA 1
ATOM 885 C C . ILE A 1 107 ? -1.677 4.113 -11.419 1.00 96.81 107 ILE A C 1
ATOM 887 O O . ILE A 1 107 ? -2.060 2.951 -11.284 1.00 96.81 107 ILE A O 1
ATOM 891 N N . PHE A 1 108 ? -2.493 5.058 -11.890 1.00 95.19 108 PHE A N 1
ATOM 892 C CA . PHE A 1 108 ? -3.946 4.878 -12.011 1.00 95.19 108 PHE A CA 1
ATOM 893 C C . PHE A 1 108 ? -4.389 4.245 -13.341 1.00 95.19 108 PHE A C 1
ATOM 895 O O . PHE A 1 108 ? -5.585 4.033 -13.544 1.00 95.19 108 PHE A O 1
ATOM 902 N N . CYS A 1 109 ? -3.464 3.889 -14.236 1.00 89.69 109 CYS A N 1
ATOM 903 C CA . CYS A 1 109 ? -3.757 3.229 -15.513 1.00 89.69 109 CYS A CA 1
ATOM 904 C C . CYS A 1 109 ? -4.034 1.711 -15.376 1.00 89.69 109 CYS A C 1
ATOM 906 O O . CYS A 1 109 ? -3.442 0.884 -16.072 1.00 89.69 109 CYS A O 1
ATOM 908 N N . CYS A 1 110 ? -4.934 1.314 -14.466 1.00 88.56 110 CYS A N 1
ATOM 909 C CA . CYS A 1 110 ? -5.346 -0.084 -14.270 1.00 88.56 110 CYS A CA 1
ATOM 910 C C . CYS A 1 110 ? -6.798 -0.216 -13.766 1.00 88.56 110 CYS A C 1
ATOM 912 O O . CYS A 1 110 ? -7.450 0.772 -13.452 1.00 88.56 110 CYS A O 1
ATOM 914 N N . GLY A 1 111 ? -7.310 -1.447 -13.650 1.00 90.12 111 GLY A N 1
ATOM 915 C CA . GLY A 1 111 ? -8.696 -1.720 -13.233 1.00 90.12 111 GLY A CA 1
ATOM 916 C C . GLY A 1 111 ? -9.029 -1.470 -11.752 1.00 90.12 111 GLY A C 1
ATOM 917 O O . GLY A 1 111 ? -10.164 -1.703 -11.350 1.00 90.12 111 GLY A O 1
ATOM 918 N N . PHE A 1 112 ? -8.078 -1.006 -10.931 1.00 94.88 112 PHE A N 1
ATOM 919 C CA . PHE A 1 112 ? -8.251 -0.825 -9.479 1.00 94.88 112 PHE A CA 1
ATOM 920 C C . PHE A 1 112 ? -8.517 0.626 -9.041 1.00 94.88 112 PHE A C 1
ATOM 922 O O . PHE A 1 112 ? -8.466 0.928 -7.851 1.00 94.88 112 PHE A O 1
ATOM 929 N N . GLN A 1 113 ? -8.827 1.535 -9.969 1.00 93.56 113 GLN A N 1
ATOM 930 C CA . GLN A 1 113 ? -8.978 2.973 -9.690 1.00 93.56 113 GLN A CA 1
ATOM 931 C C . GLN A 1 113 ? -9.942 3.291 -8.536 1.00 93.56 113 GLN A C 1
ATOM 933 O O . GLN A 1 113 ? -9.598 4.068 -7.649 1.00 93.56 113 GLN A O 1
ATOM 938 N N . SER A 1 114 ? -11.124 2.665 -8.502 1.00 94.12 114 SER A N 1
ATOM 939 C CA . SER A 1 114 ? -12.101 2.870 -7.420 1.00 94.12 114 SER A CA 1
ATOM 940 C C . SER A 1 114 ? -11.533 2.488 -6.052 1.00 94.12 114 SER A C 1
ATOM 942 O O . SER A 1 114 ? -11.718 3.206 -5.072 1.00 94.12 114 SER A O 1
ATOM 944 N N . CYS A 1 115 ? -10.769 1.399 -5.998 1.00 97.88 115 CYS A N 1
ATOM 945 C CA . CYS A 1 115 ? -10.084 0.961 -4.792 1.00 97.88 115 CYS A CA 1
ATOM 946 C C . CYS A 1 115 ? -8.939 1.905 -4.407 1.00 97.88 115 CYS A C 1
ATOM 948 O O . CYS A 1 115 ? -8.705 2.131 -3.226 1.00 97.88 115 CYS A O 1
ATOM 950 N N . PHE A 1 116 ? -8.234 2.492 -5.373 1.00 97.88 116 PHE A N 1
ATOM 951 C CA . PHE A 1 116 ? -7.186 3.470 -5.075 1.00 97.88 116 PHE A CA 1
ATOM 952 C C . PHE A 1 116 ? -7.762 4.727 -4.421 1.00 97.88 116 PHE A C 1
ATOM 954 O O . PHE A 1 116 ? -7.198 5.213 -3.443 1.00 97.88 116 PHE A O 1
ATOM 961 N N . PHE A 1 117 ? -8.921 5.207 -4.878 1.00 96.00 117 PHE A N 1
ATOM 962 C CA . PHE A 1 117 ? -9.617 6.309 -4.209 1.00 96.00 117 PHE A CA 1
ATOM 963 C C . PHE A 1 117 ? -10.094 5.931 -2.806 1.00 96.00 117 PHE A C 1
ATOM 965 O O . PHE A 1 117 ? -9.948 6.723 -1.876 1.00 96.00 117 PHE A O 1
ATOM 972 N N . GLU A 1 118 ? -10.588 4.707 -2.624 1.00 97.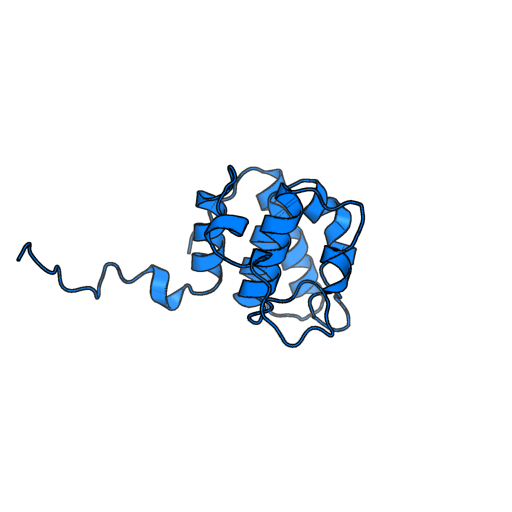06 118 GLU A N 1
ATOM 973 C CA . GLU A 1 118 ? -10.952 4.186 -1.305 1.00 97.06 118 GLU A CA 1
ATOM 974 C C . GLU A 1 118 ? -9.744 4.145 -0.349 1.00 97.06 118 GLU A C 1
ATOM 976 O O . GLU A 1 118 ? -9.862 4.526 0.816 1.00 97.06 118 GLU A O 1
ATOM 981 N N . ALA A 1 119 ? -8.556 3.778 -0.839 1.00 98.06 119 ALA A N 1
ATOM 982 C CA . ALA A 1 119 ? -7.321 3.806 -0.056 1.00 98.06 119 ALA A CA 1
ATOM 983 C C . ALA A 1 119 ? -6.909 5.231 0.350 1.00 98.06 119 ALA A C 1
ATOM 985 O O . ALA A 1 119 ? -6.518 5.458 1.496 1.00 98.06 119 ALA A O 1
ATOM 986 N N . VAL A 1 120 ? -7.036 6.205 -0.558 1.00 97.06 120 VAL A N 1
ATOM 987 C CA . VAL A 1 120 ? -6.800 7.629 -0.253 1.00 97.06 120 VAL A CA 1
ATOM 988 C C . VAL A 1 120 ? -7.792 8.119 0.806 1.00 97.06 120 VAL A C 1
ATOM 990 O O . VAL A 1 120 ? -7.404 8.775 1.770 1.00 97.06 120 VAL A O 1
ATOM 993 N N . ARG A 1 121 ? -9.065 7.733 0.690 1.00 95.75 121 ARG A N 1
ATOM 994 C CA . ARG A 1 121 ? -10.114 8.052 1.666 1.00 95.75 121 ARG A CA 1
ATOM 995 C C . ARG A 1 121 ? -9.837 7.437 3.040 1.00 95.75 121 ARG A C 1
ATOM 997 O O . ARG A 1 121 ? -10.034 8.089 4.059 1.00 95.75 121 ARG A O 1
ATOM 1004 N N . LEU A 1 122 ? -9.334 6.201 3.068 1.00 96.38 122 LEU A N 1
ATOM 1005 C CA . LEU A 1 122 ? -8.860 5.532 4.283 1.00 96.38 122 LEU A CA 1
ATOM 1006 C C . LEU A 1 122 ? -7.679 6.250 4.926 1.00 96.38 122 LEU A C 1
ATOM 1008 O O . LEU A 1 122 ? -7.591 6.293 6.152 1.00 96.38 122 LEU A O 1
ATOM 1012 N N . ARG A 1 123 ? -6.777 6.794 4.108 1.00 97.12 123 ARG A N 1
ATOM 1013 C CA . ARG A 1 123 ? -5.599 7.522 4.570 1.00 97.12 123 ARG A CA 1
ATOM 1014 C C . ARG A 1 123 ? -5.958 8.883 5.165 1.00 97.12 123 ARG A C 1
ATOM 1016 O O . ARG A 1 123 ? -5.314 9.284 6.137 1.00 97.12 123 ARG A O 1
ATOM 1023 N N . PHE A 1 124 ? -6.956 9.560 4.598 1.00 95.31 124 PHE A N 1
ATOM 1024 C CA . PHE A 1 124 ? -7.365 10.912 4.981 1.00 95.31 124 PHE A CA 1
ATOM 1025 C C . PHE A 1 124 ? -8.880 11.029 5.244 1.00 95.31 124 PHE A C 1
ATOM 1027 O O . PHE A 1 124 ? -9.595 11.733 4.518 1.00 95.31 124 PHE A O 1
ATOM 1034 N N . PRO A 1 125 ? -9.409 10.334 6.265 1.00 92.69 125 PRO A N 1
ATOM 1035 C CA . PRO A 1 125 ? -10.840 10.343 6.558 1.00 92.69 125 PRO A CA 1
ATOM 1036 C C . PRO A 1 125 ? -11.380 11.738 6.909 1.00 92.69 125 PRO A C 1
ATOM 1038 O O . PRO A 1 125 ? -12.548 12.015 6.660 1.00 92.69 125 PRO A O 1
ATOM 1041 N N . GLU A 1 126 ? -10.542 12.637 7.425 1.00 90.62 126 GLU A N 1
ATOM 1042 C CA . GLU A 1 126 ? -10.903 14.014 7.770 1.00 90.62 126 GLU A CA 1
ATOM 1043 C C . GLU A 1 126 ? -11.349 14.864 6.566 1.00 90.62 126 GLU A C 1
ATOM 1045 O O . GLU A 1 126 ? -12.088 15.831 6.747 1.00 90.62 126 GLU A O 1
ATOM 1050 N N . TYR A 1 127 ? -10.954 14.492 5.342 1.00 88.06 127 TYR A N 1
ATOM 1051 C CA . TYR A 1 127 ? -11.382 15.166 4.108 1.00 88.06 127 TYR A CA 1
ATOM 1052 C C . TYR A 1 127 ? -12.475 14.397 3.354 1.00 88.06 127 TYR A C 1
ATOM 1054 O O . TYR A 1 127 ? -13.036 14.912 2.388 1.00 88.06 127 TYR A O 1
ATOM 1062 N N . ALA A 1 128 ? -12.797 13.174 3.782 1.00 77.81 128 ALA A N 1
ATOM 1063 C CA . ALA A 1 128 ? -13.755 12.310 3.099 1.00 77.81 128 ALA A CA 1
ATOM 1064 C C . ALA A 1 128 ? -15.217 12.761 3.283 1.00 77.81 128 ALA A C 1
ATOM 1066 O O . ALA A 1 128 ? -16.038 12.536 2.397 1.00 77.81 128 ALA A O 1
ATOM 1067 N N . ASP A 1 129 ?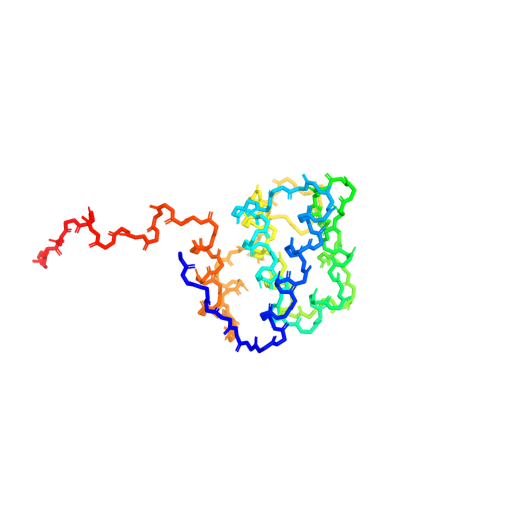 -15.530 13.434 4.394 1.00 68.19 129 ASP A N 1
ATOM 1068 C CA . ASP A 1 129 ? -16.887 13.892 4.739 1.00 68.19 129 ASP A CA 1
ATOM 1069 C C . ASP A 1 129 ? -17.168 15.355 4.304 1.00 68.19 129 ASP A C 1
ATOM 1071 O O . ASP A 1 129 ? -18.212 15.936 4.624 1.00 68.19 129 ASP A O 1
ATOM 1075 N N . ALA A 1 130 ? -16.264 15.965 3.522 1.00 56.19 130 ALA A N 1
ATOM 1076 C CA . ALA A 1 130 ? -16.295 17.381 3.122 1.00 56.19 130 ALA A CA 1
ATOM 1077 C C . ALA A 1 130 ? -17.388 17.764 2.096 1.00 56.19 130 ALA A C 1
ATOM 1079 O O . ALA A 1 130 ? -17.397 18.885 1.584 1.00 56.19 130 ALA A O 1
ATOM 1080 N N . ALA A 1 131 ? -18.380 16.900 1.854 1.00 53.59 131 ALA A N 1
ATOM 1081 C CA . ALA A 1 131 ? -19.632 17.295 1.198 1.00 53.59 131 ALA A CA 1
ATOM 1082 C C . ALA A 1 131 ? -20.405 18.381 1.987 1.00 53.59 131 ALA A C 1
ATOM 1084 O O . ALA A 1 131 ? -21.381 18.933 1.487 1.00 53.59 131 ALA A O 1
ATOM 1085 N N . SER A 1 132 ? -19.972 18.708 3.209 1.00 51.97 132 SER A N 1
ATOM 1086 C CA . SER A 1 132 ? -20.574 19.717 4.083 1.00 51.97 132 SER A CA 1
ATOM 1087 C C . SER A 1 132 ? -19.859 21.082 4.102 1.00 51.97 132 SER A C 1
ATOM 1089 O O . SER A 1 132 ? -20.355 21.993 4.762 1.00 51.97 132 SER A O 1
ATOM 1091 N N . SER A 1 133 ? -18.734 21.270 3.394 1.00 53.56 133 SER A N 1
ATOM 1092 C CA . SER A 1 133 ? -17.924 22.503 3.518 1.00 53.56 133 SER A CA 1
ATOM 1093 C C . SER A 1 133 ? -17.430 23.139 2.215 1.00 53.56 133 SER A C 1
ATOM 1095 O O . SER A 1 133 ? -16.819 24.206 2.272 1.00 53.56 133 SER A O 1
ATOM 1097 N N . LEU A 1 134 ? -17.717 22.568 1.043 1.00 57.38 134 LEU A N 1
ATOM 1098 C CA . LEU A 1 134 ? -17.453 23.246 -0.229 1.00 57.38 134 LEU A CA 1
ATOM 1099 C C . LEU A 1 134 ? -18.653 24.136 -0.593 1.00 57.38 134 LEU A C 1
ATOM 1101 O O . LEU A 1 134 ? -19.728 23.601 -0.874 1.00 57.38 134 LEU A O 1
ATOM 1105 N N . PRO A 1 135 ? -18.515 25.478 -0.609 1.00 55.53 135 PRO A N 1
ATOM 1106 C CA . PRO A 1 135 ? -19.548 26.320 -1.180 1.00 55.53 135 PRO A CA 1
ATOM 1107 C C . PRO A 1 135 ? -19.683 25.950 -2.653 1.00 55.53 135 PRO A C 1
ATOM 1109 O O . PRO A 1 135 ? -18.695 25.897 -3.387 1.00 55.53 135 PRO A O 1
ATOM 1112 N N . CYS A 1 136 ? -20.912 25.668 -3.068 1.00 55.16 136 CYS A N 1
ATOM 1113 C CA . CYS A 1 136 ? -21.271 25.435 -4.454 1.00 55.16 136 CYS A CA 1
ATOM 1114 C C . CYS A 1 136 ? -20.822 26.663 -5.259 1.00 55.16 136 CYS A C 1
ATOM 1116 O O . CYS A 1 136 ? -21.487 27.699 -5.237 1.00 55.16 136 CYS A O 1
ATOM 1118 N N . MET A 1 137 ? -19.681 26.586 -5.938 1.00 61.31 137 MET A N 1
ATOM 1119 C CA . MET A 1 137 ? -19.313 27.598 -6.921 1.00 61.31 137 MET A CA 1
ATOM 1120 C C . MET A 1 137 ? -20.254 27.378 -8.102 1.00 61.31 137 MET A C 1
ATOM 1122 O O . MET A 1 137 ? -20.120 26.407 -8.846 1.00 61.31 137 MET A O 1
ATOM 1126 N N . GLY A 1 138 ? -21.283 28.225 -8.187 1.00 55.41 138 GLY A N 1
ATOM 1127 C CA . GLY A 1 138 ? -22.189 28.267 -9.328 1.00 55.41 138 GLY A CA 1
ATOM 1128 C C . GLY A 1 138 ? -21.415 28.523 -10.627 1.00 55.41 138 GLY A C 1
ATOM 1129 O O . GLY A 1 138 ? -20.287 29.021 -10.576 1.00 55.41 138 GLY A O 1
ATOM 1130 N N . PRO A 1 139 ? -21.988 28.166 -11.787 1.00 66.62 139 PRO A N 1
ATOM 1131 C CA . PRO A 1 139 ? -21.327 28.383 -13.066 1.00 66.62 139 PRO A CA 1
ATOM 1132 C C . PRO A 1 139 ? -21.083 29.886 -13.259 1.00 66.62 139 PRO A C 1
ATOM 1134 O O . PRO A 1 139 ? -22.021 30.680 -13.151 1.00 66.62 139 PRO A O 1
ATOM 1137 N N . GLY A 1 140 ? -19.815 30.251 -13.459 1.00 54.41 140 GLY A N 1
ATOM 1138 C CA . GLY A 1 140 ? -19.393 31.603 -13.836 1.00 54.41 140 GLY A CA 1
ATOM 1139 C C . GLY A 1 140 ? -19.641 31.909 -15.304 1.00 54.41 140 GLY A C 1
ATOM 1140 O O . GLY A 1 140 ? -19.862 30.953 -16.083 1.00 54.41 140 GLY A O 1
#

Radius of gyration: 15.91 Å; chains: 1; bounding box: 42×45×36 Å

Secondary structure (DSSP, 8-state):
-----SSHHHHHHHHHHHHHHHHTT----HHHHHHHHHHTSSHHHHHTHHHHEETTTTEE-GGGGS-TT--HHHHHHHHHHHHHHH----SSTT--SPPGGGSHHHHSSSTTHHHHHHHHHHH-HHHHTGGGT-------

Foldseek 3Di:
DDFDAPDPQLVVQLVVVCVVCVVVVHDQALLNSLLSSLLSRDPLSSVCVVCQADPVVGAGNLCCLVDPSDDLLNNLSSLLSNCLNPNDADSDPPDPDRDPCSPCVNNCPDPCNVSSVSSVCSSCVVCVPCVPPDDPPPDD

Sequence (140 aa):
MTVHFYDDAHEAFFREKLERAAASGRTPDNYFRSFLYLCGLCPDTRSHFHRLFDWREWCICPEALADGWQTGTSKRITRLAFNLWNGYGQEQPEDERVSAAFLPDEIFCCGFQSCFFEAVRLRFPEYADAASSLPCMGPG

=== Feature glossary ===
Feature key, reading from the visual/contextual features back to the raw sequence:

Rendered structure images. Structure images are PyMOL renders from six orthogonal camera directions. Cartoon representation draws helices as coils and strands as arrows; sticks shows the backbone as bonds; surface shows the solvent-excluded envelope. Rainbow coloring maps sequence position to hue (blue→red, N→C); chain coloring assigns a distinct color per polypeptide.

Contact-map, Ramachandran, and PAE plots. Three diagnostic plots accompany the record. The Cα contact map visualizes the tertiary structure as a 2D adjacency matrix (8 Å cutoff, sequence-local contacts suppressed). The Ramachandran plot shows the distribution of backbone (φ, ψ) torsions, with points in the α and β basins reflecting secondary structure content. The PAE plot shows AlphaFold's inter-residue confidence as a color matrix.

InterPro / GO / CATH / organism. The annotation block draws on four external resources. InterPro: which protein families and domains the sequence belongs to. GO: standardized terms for what the protein does, what process it participates in, and where in the cell it acts. CATH: which structural fold it has in the CATH hierarchy. Organism: the species of origin.

Nearest PDB structures. Structural nearest neighbors (via Foldseek easy-search vs the PDB). Reported per hit: target PDB id, E-value, and alignment TM-score. A TM-score above ~0.5 is the conventional threshold for 'same fold'.

Predicted aligned error. Predicted aligned error is AlphaFold's pairwise confidence. Unlike pLDDT (per-residue), PAE is per-residue-pair and captures whether two parts of the structure are correctly placed relative to each other. Units are ångströms of expected positional error.

Solvent-accessible surface area. SASA measures how much of the protein is reachable by solvent. It is computed by rolling a water-sized probe over the atomic surface and summing the exposed area (Å²). Per-residue SASA distinguishes core (buried, low SASA) from surface (exposed, high SASA) residues; total SASA is a whole-molecule size measure.

B-factor. Crystallographic B-factors measure how much each atom's electron density is smeared out, in Å². They rise in mobile loops and surface residues and fall in the buried interior. In AlphaFold models this column is repurposed to hold pLDDT instead.

pLDDT. For AlphaFold models, the B-factor field carries pLDDT — the model's own estimate of local accuracy on a 0–100 scale. Regions with pLDDT<50 should be treated as essentially unmodeled; they often correspond to intrinsically disordered segments.

Backbone torsions (φ/ψ). φ (phi) and ψ (psi) are the two rotatable backbone dihedrals per residue: φ is the C(i-1)–N–Cα–C torsion, ψ is the N–Cα–C–N(i+1) torsion, both in degrees on (−180°, 180°]. α-helical residues cluster near (−60°, −45°); β-strand residues near (−120°, +130°). A Ramachandran plot is simply a scatter of (φ, ψ) for every residue.

Radius of gyration, Cα contacts, bounding box. Radius of gyration (Rg) is the root-mean-square distance of Cα atoms from their centroid — a single number for overall size and compactness. A globular domain of N residues has Rg ≈ 2.2·N^0.38 Å; an extended or disordered chain has a much larger Rg. The Cα contact count is the number of residue pairs whose Cα atoms are within 8 Å and are more than four positions apart in sequence — a standard proxy for tertiary packing density. The bounding box is the smallest axis-aligned box enclosing all Cα atoms.

Secondary structure (3-state, P-SEA). Three-state secondary structure (P-SEA) collapses the eight DSSP classes into helix (a), strand (b), and coil (c). P-SEA assigns these from Cα geometry alone — distances and angles — without requiring backbone oxygens, so it works on any Cα trace.

Secondary structure (8-state, DSSP). Secondary structure is the local, repeating backbone conformation. DSSP classifies it into eight states by reading the hydrogen-bond network: three helix types (H, G, I), two β types (E, B), two non-regular types (T, S), and unstructured coil (-).

Foldseek 3Di. The Foldseek 3Di string encodes local tertiary geometry as a 20-letter alphabet — one character per residue — derived from the relative positions of nearby Cα atoms. Unlike the amino-acid sequence, 3Di is a direct function of the 3D structure, so two proteins with the same fold have similar 3Di strings even at low sequence identity.

mmCIF coordinates. Structure coordinates are given as an mmCIF _atom_site loop: one row per atom with element, residue name, chain id, sequence number, and x/y/z position in Å. Only the four main-chain atoms per residue are included here; side chains are omitted to keep the record compact.

Sequence. This is the polypeptide sequence — one letter per residue, N-terminus first. Length ranges from a few dozen residues for small domains to over a thousand for large multi-domain proteins.